Protein AF-A0A0D3RUH0-F1 (afdb_monomer)

Structure (mmCIF, N/CA/C/O backbone):
data_AF-A0A0D3RUH0-F1
#
_entry.id   AF-A0A0D3RUH0-F1
#
loop_
_atom_site.group_PDB
_atom_site.id
_atom_site.type_symbol
_atom_site.label_atom_id
_atom_site.label_alt_id
_atom_site.label_comp_id
_atom_site.label_asym_id
_atom_site.label_entity_id
_atom_site.label_seq_id
_atom_site.pdbx_PDB_ins_code
_atom_site.Cartn_x
_atom_site.Cartn_y
_atom_site.Cartn_z
_atom_site.occupancy
_atom_site.B_iso_or_equiv
_atom_site.auth_seq_id
_atom_site.auth_comp_id
_atom_site.auth_asym_id
_atom_site.auth_atom_id
_atom_site.pdbx_PDB_model_num
ATOM 1 N N . MET A 1 1 ? 36.761 -3.314 -12.504 1.00 72.38 1 MET A N 1
ATOM 2 C CA . MET A 1 1 ? 35.647 -3.715 -11.606 1.00 72.38 1 MET A CA 1
ATOM 3 C C . MET A 1 1 ? 34.318 -3.281 -12.228 1.00 72.38 1 MET A C 1
ATOM 5 O O . MET A 1 1 ? 34.196 -2.121 -12.604 1.00 72.38 1 MET A O 1
ATOM 9 N N . LYS A 1 2 ? 33.336 -4.176 -12.410 1.00 84.44 2 LYS A N 1
ATOM 10 C CA . LYS A 1 2 ? 32.062 -3.819 -13.067 1.00 84.44 2 LYS A CA 1
ATOM 11 C C . LYS A 1 2 ? 31.205 -2.973 -12.122 1.00 84.44 2 LYS A C 1
ATOM 13 O O . LYS A 1 2 ? 30.765 -3.457 -11.082 1.00 84.44 2 LYS A O 1
ATOM 18 N N . ILE A 1 3 ? 30.970 -1.711 -12.478 1.00 90.62 3 ILE A N 1
ATOM 19 C CA . ILE A 1 3 ? 30.244 -0.774 -11.615 1.00 90.62 3 ILE A CA 1
ATOM 20 C C . ILE A 1 3 ? 28.758 -1.181 -11.539 1.00 90.62 3 ILE A C 1
ATOM 22 O O . ILE A 1 3 ? 28.110 -1.345 -12.578 1.00 90.62 3 ILE A O 1
ATOM 26 N N . PRO A 1 4 ? 28.160 -1.299 -10.336 1.00 91.44 4 PRO A N 1
ATOM 27 C CA . PRO A 1 4 ? 26.733 -1.567 -10.198 1.00 91.44 4 PRO A CA 1
ATOM 28 C C . PRO A 1 4 ? 25.869 -0.482 -10.857 1.00 91.44 4 PRO A C 1
ATOM 30 O O . PRO A 1 4 ? 26.222 0.702 -10.870 1.00 91.44 4 PRO A O 1
ATOM 33 N N . LYS A 1 5 ? 24.682 -0.865 -11.347 1.00 93.19 5 LYS A N 1
ATOM 34 C CA . LYS A 1 5 ? 23.697 0.058 -11.946 1.00 93.19 5 LYS A CA 1
ATOM 35 C C . LYS A 1 5 ? 23.361 1.224 -10.996 1.00 93.19 5 LYS A C 1
ATOM 37 O O . LYS A 1 5 ? 23.222 1.014 -9.789 1.00 93.19 5 LYS A O 1
ATOM 42 N N . LYS A 1 6 ? 23.104 2.427 -11.537 1.00 94.38 6 LYS A N 1
ATOM 43 C CA . LYS A 1 6 ? 22.831 3.679 -10.782 1.00 94.38 6 LYS A CA 1
ATOM 44 C C . LYS A 1 6 ? 21.869 3.495 -9.597 1.00 94.38 6 LYS A C 1
ATOM 46 O O . LYS A 1 6 ? 22.194 3.866 -8.476 1.00 94.38 6 LYS A O 1
ATOM 51 N N . ARG A 1 7 ? 20.706 2.862 -9.811 1.00 94.25 7 ARG A N 1
ATOM 52 C CA . ARG A 1 7 ? 19.695 2.652 -8.749 1.00 94.25 7 ARG A CA 1
ATOM 53 C C . ARG A 1 7 ? 20.136 1.700 -7.631 1.00 94.25 7 ARG A C 1
ATOM 55 O O . ARG A 1 7 ? 19.610 1.807 -6.526 1.00 94.25 7 ARG A O 1
ATOM 62 N N . ARG A 1 8 ? 21.065 0.773 -7.904 1.00 94.31 8 ARG A N 1
ATOM 63 C CA . ARG A 1 8 ? 21.641 -0.105 -6.872 1.00 94.31 8 ARG A CA 1
ATOM 64 C C . ARG A 1 8 ? 22.616 0.682 -6.006 1.00 94.31 8 ARG A C 1
ATOM 66 O O . ARG A 1 8 ? 22.526 0.579 -4.793 1.00 94.31 8 ARG A O 1
ATOM 73 N N . ARG A 1 9 ? 23.456 1.524 -6.623 1.00 94.56 9 ARG A N 1
ATOM 74 C CA . ARG A 1 9 ? 24.362 2.436 -5.901 1.00 94.56 9 ARG A CA 1
ATOM 75 C C . ARG A 1 9 ? 23.602 3.412 -4.998 1.00 94.56 9 ARG A C 1
ATOM 77 O O . ARG A 1 9 ? 24.030 3.671 -3.890 1.00 94.56 9 ARG A O 1
ATOM 84 N N . GLN A 1 10 ? 22.436 3.887 -5.442 1.00 95.25 10 GLN A N 1
ATOM 85 C CA . GLN A 1 10 ? 21.550 4.749 -4.645 1.00 95.25 10 GLN A CA 1
ATOM 86 C C . GLN A 1 10 ? 20.707 4.002 -3.593 1.00 95.25 10 GLN A C 1
ATOM 88 O O . GLN A 1 10 ? 19.858 4.627 -2.965 1.00 95.25 10 GLN A O 1
ATOM 93 N N . GLY A 1 11 ? 20.834 2.675 -3.457 1.00 93.00 11 GLY A N 1
ATOM 94 C CA . GLY A 1 11 ? 20.039 1.908 -2.492 1.00 93.00 11 GLY A CA 1
ATOM 95 C C . GLY A 1 11 ? 18.527 1.966 -2.744 1.00 93.00 11 GLY A C 1
ATOM 96 O O . GLY A 1 11 ? 17.749 2.000 -1.800 1.00 93.00 11 GLY A O 1
ATOM 97 N N . LYS A 1 12 ? 18.087 2.013 -4.011 1.00 92.62 12 LYS A N 1
ATOM 98 C CA . LYS A 1 12 ? 16.657 2.127 -4.380 1.00 92.62 12 LYS A CA 1
ATOM 99 C C . LYS A 1 12 ? 16.060 0.854 -4.962 1.00 92.62 12 LYS A C 1
ATOM 101 O O . LYS A 1 12 ? 14.841 0.742 -5.096 1.00 92.62 12 LYS A O 1
ATOM 106 N N . THR A 1 13 ? 16.885 -0.068 -5.451 1.00 93.06 13 THR A N 1
ATOM 107 C CA . THR A 1 13 ? 16.392 -1.244 -6.178 1.00 93.06 13 THR A CA 1
ATOM 108 C C . THR A 1 13 ? 17.275 -2.453 -5.949 1.00 93.06 13 THR A C 1
ATOM 110 O O . THR A 1 13 ? 18.492 -2.400 -6.139 1.00 93.06 13 THR A O 1
ATOM 113 N N . ASP A 1 14 ? 16.626 -3.558 -5.601 1.00 94.25 14 ASP A N 1
ATOM 114 C CA . ASP A 1 14 ? 17.190 -4.886 -5.745 1.00 94.25 14 ASP A CA 1
ATOM 115 C C . ASP A 1 14 ? 16.854 -5.426 -7.138 1.00 94.25 14 ASP A C 1
ATOM 117 O O . ASP A 1 14 ? 15.692 -5.678 -7.460 1.00 94.25 14 ASP A O 1
ATOM 121 N N . TYR A 1 15 ? 17.869 -5.547 -7.995 1.00 92.69 15 TYR A N 1
ATOM 122 C CA . TYR A 1 15 ? 17.668 -6.014 -9.366 1.00 92.69 15 TYR A CA 1
ATOM 123 C C . TYR A 1 15 ? 17.392 -7.517 -9.444 1.00 92.69 15 TYR A C 1
ATOM 125 O O . TYR A 1 15 ? 16.724 -7.930 -10.388 1.00 92.69 15 TYR A O 1
ATOM 133 N N . LYS A 1 16 ? 17.853 -8.319 -8.473 1.00 92.75 16 LYS A N 1
ATOM 134 C CA . LYS A 1 16 ? 17.591 -9.763 -8.441 1.00 92.75 16 LYS A CA 1
ATOM 135 C C . LYS A 1 16 ? 16.116 -9.999 -8.133 1.00 92.75 16 LYS A C 1
ATOM 137 O O . LYS A 1 16 ? 15.432 -10.649 -8.919 1.00 92.75 16 LYS A O 1
ATOM 142 N N . ALA A 1 17 ? 15.610 -9.381 -7.064 1.00 92.50 17 ALA A N 1
ATOM 143 C CA . ALA A 1 17 ? 14.195 -9.472 -6.701 1.00 92.50 17 ALA A CA 1
ATOM 144 C C . ALA A 1 17 ? 13.290 -8.897 -7.800 1.00 92.50 17 ALA A C 1
ATOM 146 O O . ALA A 1 17 ? 12.316 -9.530 -8.202 1.00 92.50 17 ALA A O 1
ATOM 147 N N . ARG A 1 18 ? 13.648 -7.729 -8.353 1.00 92.50 18 ARG A N 1
ATOM 148 C CA . ARG A 1 18 ? 12.888 -7.112 -9.447 1.00 92.50 18 ARG A CA 1
ATOM 149 C C . ARG A 1 18 ? 12.818 -8.009 -10.682 1.00 92.50 18 ARG A C 1
ATOM 151 O O . ARG A 1 18 ? 11.748 -8.121 -11.267 1.00 92.50 18 ARG A O 1
ATOM 158 N N . MET A 1 19 ? 13.925 -8.636 -11.081 1.00 91.94 19 MET A N 1
ATOM 159 C CA . MET A 1 19 ? 13.930 -9.534 -12.238 1.00 91.94 19 MET A CA 1
ATOM 160 C C . MET A 1 19 ? 12.996 -10.728 -12.015 1.00 91.94 19 MET A C 1
ATOM 162 O O . MET A 1 19 ? 12.215 -11.052 -12.902 1.00 91.94 19 MET A O 1
ATOM 166 N N . SER A 1 20 ? 13.008 -11.329 -10.821 1.00 92.75 20 SER A N 1
ATOM 167 C CA . SER A 1 20 ? 12.090 -12.423 -10.479 1.00 92.75 20 SER A CA 1
ATOM 168 C C . SER A 1 20 ? 10.618 -12.012 -10.558 1.00 92.75 20 SER A C 1
ATOM 170 O O . SER A 1 20 ? 9.804 -12.789 -11.042 1.00 92.75 20 SER A O 1
ATOM 172 N N . LEU A 1 21 ? 10.278 -10.789 -10.138 1.00 91.62 21 LEU A N 1
ATOM 173 C CA . LEU A 1 21 ? 8.911 -10.267 -10.241 1.00 91.62 21 LEU A CA 1
ATOM 174 C C . LEU A 1 21 ? 8.486 -10.033 -11.700 1.00 91.62 21 LEU A C 1
ATOM 176 O O . LEU A 1 21 ? 7.350 -10.324 -12.060 1.00 91.62 21 LEU A O 1
ATOM 180 N N . LEU A 1 22 ? 9.393 -9.527 -12.542 1.00 90.94 22 LEU A N 1
ATOM 181 C CA . LEU A 1 22 ? 9.109 -9.228 -13.951 1.00 90.94 22 LEU A CA 1
ATOM 182 C C . LEU A 1 22 ? 8.927 -10.482 -14.812 1.00 90.94 22 LEU A C 1
ATOM 184 O O . LEU A 1 22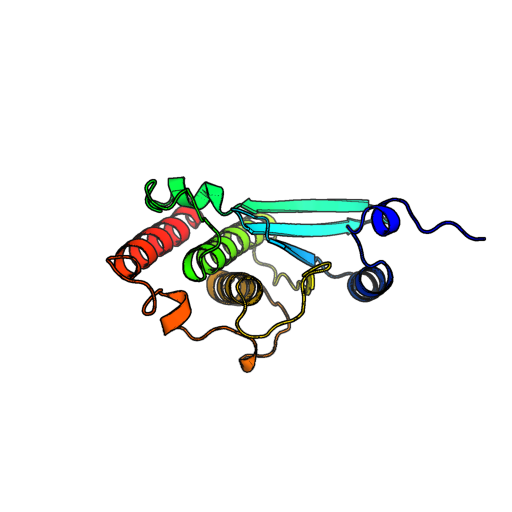 ? 8.153 -10.443 -15.763 1.00 90.94 22 LEU A O 1
ATOM 188 N N . LYS A 1 23 ? 9.583 -11.598 -14.464 1.00 89.88 23 LYS A N 1
ATOM 189 C CA . LYS A 1 23 ? 9.443 -12.879 -15.182 1.00 89.88 23 LYS A CA 1
ATOM 190 C C . LYS A 1 23 ? 7.995 -13.360 -15.286 1.00 89.88 23 LYS A C 1
ATOM 192 O O . LYS A 1 23 ? 7.661 -14.048 -16.238 1.00 89.88 23 LYS A O 1
ATOM 197 N N . GLY A 1 24 ? 7.144 -13.003 -14.324 1.00 85.00 24 GLY A N 1
ATOM 198 C CA . GLY A 1 24 ? 5.740 -13.402 -14.330 1.00 85.00 24 GLY A CA 1
ATOM 199 C C . GLY A 1 24 ? 4.856 -12.629 -15.310 1.00 85.00 24 GLY A C 1
ATOM 200 O O . GLY A 1 24 ? 3.675 -12.946 -15.368 1.00 85.00 24 GLY A O 1
ATOM 201 N N . ALA A 1 25 ? 5.373 -11.596 -15.995 1.00 88.75 25 ALA A N 1
ATOM 202 C CA . ALA A 1 25 ? 4.626 -10.690 -16.885 1.00 88.75 25 ALA A CA 1
ATOM 203 C C . ALA A 1 25 ? 3.344 -10.081 -16.269 1.00 88.75 25 ALA A C 1
ATOM 205 O O . ALA A 1 25 ? 2.495 -9.532 -16.966 1.00 88.75 25 ALA A O 1
ATOM 206 N N . LYS A 1 26 ? 3.209 -10.156 -14.940 1.00 90.81 26 LYS A N 1
ATOM 207 C CA . LYS A 1 26 ? 2.062 -9.656 -14.190 1.00 90.81 26 LYS A CA 1
ATOM 208 C C . LYS A 1 26 ? 2.308 -8.215 -13.748 1.00 90.81 26 LYS A C 1
ATOM 210 O O . LYS A 1 26 ? 3.437 -7.867 -13.380 1.00 90.81 26 LYS A O 1
ATOM 215 N N . PRO A 1 27 ? 1.258 -7.385 -13.709 1.00 93.75 27 PRO A N 1
ATOM 216 C CA . PRO A 1 27 ? 1.303 -6.090 -13.051 1.00 93.75 27 PRO A CA 1
ATOM 217 C C . PRO A 1 27 ? 1.788 -6.199 -11.600 1.00 93.75 27 PRO A C 1
ATOM 219 O O . PRO A 1 27 ? 1.561 -7.196 -10.906 1.00 93.75 27 PRO A O 1
ATOM 222 N N . ARG A 1 28 ? 2.463 -5.157 -11.121 1.00 94.88 28 ARG A N 1
ATOM 223 C CA . ARG A 1 28 ? 3.029 -5.105 -9.770 1.00 94.88 28 ARG A CA 1
ATOM 224 C C . ARG A 1 28 ? 2.346 -4.027 -8.956 1.00 94.88 28 ARG A C 1
ATOM 226 O O . ARG A 1 28 ? 2.158 -2.913 -9.435 1.00 94.88 28 ARG A O 1
ATOM 233 N N . ILE A 1 29 ? 2.043 -4.337 -7.702 1.00 96.25 29 ILE A N 1
ATOM 234 C CA . ILE A 1 29 ? 1.620 -3.342 -6.723 1.00 96.25 29 ILE A CA 1
ATOM 235 C C . ILE A 1 29 ? 2.842 -2.947 -5.908 1.00 96.25 29 ILE A C 1
ATOM 237 O O . ILE A 1 29 ? 3.285 -3.664 -5.009 1.00 96.25 29 ILE A O 1
ATOM 241 N N . VAL A 1 30 ? 3.410 -1.801 -6.254 1.00 96.88 30 VAL A N 1
ATOM 242 C CA . VAL A 1 30 ? 4.601 -1.242 -5.629 1.00 96.88 30 VAL A CA 1
ATOM 243 C C . VAL A 1 30 ? 4.183 -0.484 -4.376 1.00 96.88 30 VAL A C 1
ATOM 245 O O . VAL A 1 30 ? 3.616 0.603 -4.456 1.00 96.88 30 VAL A O 1
ATOM 248 N N . VAL A 1 31 ? 4.491 -1.044 -3.207 1.00 97.19 31 VAL A N 1
ATOM 249 C CA . VAL A 1 31 ? 4.223 -0.402 -1.914 1.00 97.19 31 VAL A CA 1
ATOM 250 C C . VAL A 1 31 ? 5.524 0.147 -1.347 1.00 97.19 31 VAL A C 1
ATOM 252 O O . VAL A 1 31 ? 6.519 -0.573 -1.209 1.00 97.19 31 VAL A O 1
ATOM 255 N N . ARG A 1 32 ? 5.551 1.440 -1.017 1.00 95.38 32 ARG A N 1
ATOM 256 C CA . ARG A 1 32 ? 6.717 2.108 -0.428 1.00 95.38 32 ARG A CA 1
ATOM 257 C C . ARG A 1 32 ? 6.301 2.890 0.809 1.00 95.38 32 ARG A C 1
ATOM 259 O O . ARG A 1 32 ? 5.355 3.667 0.798 1.00 95.38 32 ARG A O 1
ATOM 266 N N . LYS A 1 33 ? 7.042 2.681 1.895 1.00 93.75 33 LYS A N 1
ATOM 267 C CA . LYS A 1 33 ? 6.876 3.409 3.153 1.00 93.75 33 LYS A CA 1
ATOM 268 C C . LYS A 1 33 ? 7.941 4.493 3.239 1.00 93.75 33 LYS A C 1
ATOM 270 O O . LYS A 1 33 ? 9.124 4.193 3.092 1.00 93.75 33 LYS A O 1
ATOM 275 N N . THR A 1 34 ? 7.530 5.718 3.529 1.00 91.25 34 THR A N 1
ATOM 276 C CA . THR A 1 34 ? 8.430 6.827 3.854 1.00 91.25 34 THR A CA 1
ATOM 277 C C . THR A 1 34 ? 8.410 7.101 5.360 1.00 91.25 34 THR A C 1
ATOM 279 O O . THR A 1 34 ? 7.756 6.397 6.138 1.00 91.25 34 THR A O 1
ATOM 282 N N . GLY A 1 35 ? 9.143 8.125 5.803 1.00 89.25 35 GLY A N 1
ATOM 283 C CA . GLY A 1 35 ? 9.130 8.551 7.202 1.00 89.25 35 GLY A CA 1
ATOM 284 C C . GLY A 1 35 ? 7.731 8.918 7.708 1.00 89.25 35 GLY A C 1
ATOM 285 O O . GLY A 1 35 ? 7.430 8.650 8.868 1.00 89.25 35 GLY A O 1
ATOM 286 N N . ARG A 1 36 ? 6.853 9.440 6.844 1.00 91.12 36 ARG A N 1
ATOM 287 C CA . ARG A 1 36 ? 5.539 9.986 7.231 1.00 91.12 36 ARG A CA 1
ATOM 288 C C . ARG A 1 36 ? 4.351 9.335 6.528 1.00 91.12 36 ARG A C 1
ATOM 290 O O . ARG A 1 36 ? 3.275 9.260 7.112 1.00 91.12 36 ARG A O 1
ATOM 297 N N . TYR A 1 37 ? 4.555 8.841 5.310 1.00 94.19 37 TYR A N 1
ATOM 298 C CA . TYR A 1 37 ? 3.487 8.393 4.422 1.00 94.19 37 TYR A CA 1
ATOM 299 C C . TYR A 1 37 ? 3.715 6.961 3.936 1.00 94.19 37 TYR A C 1
ATOM 301 O O . TYR A 1 37 ? 4.809 6.397 4.049 1.00 94.19 37 TYR A O 1
ATOM 309 N N . VAL A 1 38 ? 2.673 6.388 3.347 1.00 95.69 38 VAL A N 1
ATOM 310 C CA . VAL A 1 38 ? 2.758 5.187 2.519 1.00 95.69 38 VAL A CA 1
ATOM 311 C C . VAL A 1 38 ? 2.255 5.541 1.124 1.00 95.69 38 VAL A C 1
ATOM 313 O O . VAL A 1 38 ? 1.299 6.304 0.980 1.00 95.69 38 VAL A O 1
ATOM 316 N N . SER A 1 39 ? 2.914 5.012 0.101 1.00 96.31 39 SER A N 1
ATOM 317 C CA . SER A 1 39 ? 2.440 5.065 -1.276 1.00 96.31 39 SER A CA 1
ATOM 318 C C . SER A 1 39 ? 2.239 3.652 -1.804 1.00 96.31 39 SER A C 1
ATOM 320 O O . SER A 1 39 ? 3.051 2.758 -1.545 1.00 96.31 39 SER A O 1
ATOM 322 N N . ALA A 1 40 ? 1.154 3.465 -2.543 1.00 97.56 40 ALA A N 1
ATOM 323 C CA . ALA A 1 40 ? 0.857 2.259 -3.294 1.00 97.56 40 ALA A CA 1
ATOM 324 C C . ALA A 1 40 ? 0.663 2.646 -4.761 1.00 97.56 40 ALA A C 1
ATOM 326 O O . ALA A 1 40 ? -0.035 3.610 -5.067 1.00 97.56 40 ALA A O 1
ATOM 327 N N . GLN A 1 41 ? 1.317 1.932 -5.667 1.00 96.94 41 GLN A N 1
ATOM 328 C CA . GLN A 1 41 ? 1.237 2.189 -7.101 1.00 96.94 41 GLN A CA 1
ATOM 329 C C . GLN A 1 41 ? 0.978 0.882 -7.827 1.00 96.94 41 GLN A C 1
ATOM 331 O O . GLN A 1 41 ? 1.658 -0.109 -7.573 1.00 96.94 41 GLN A O 1
ATOM 336 N N . TYR A 1 42 ? 0.011 0.886 -8.733 1.00 96.06 42 TYR A N 1
ATOM 337 C CA . TYR A 1 42 ? -0.216 -0.209 -9.659 1.00 96.06 42 TYR A CA 1
ATOM 338 C C . TYR A 1 42 ? 0.587 0.061 -10.928 1.00 96.06 42 TYR A C 1
ATOM 340 O O . TYR A 1 42 ? 0.388 1.071 -11.605 1.00 96.06 42 TYR A O 1
ATOM 348 N N . THR A 1 43 ? 1.562 -0.798 -11.205 1.00 95.38 43 THR A N 1
ATOM 349 C CA . THR A 1 43 ? 2.575 -0.578 -12.237 1.00 95.38 43 THR A CA 1
ATOM 350 C C . THR A 1 43 ? 2.595 -1.734 -13.221 1.00 95.38 43 THR A C 1
ATOM 352 O O . THR A 1 43 ? 2.780 -2.891 -12.833 1.00 95.38 43 THR A O 1
ATOM 355 N N . LYS A 1 44 ? 2.471 -1.409 -14.506 1.00 93.88 44 LYS A N 1
ATOM 356 C CA . LYS A 1 44 ? 2.696 -2.334 -15.618 1.00 93.88 44 LYS A CA 1
ATOM 357 C C . LYS A 1 44 ? 4.091 -2.092 -16.186 1.00 93.88 44 LYS A C 1
ATOM 359 O O . LYS A 1 44 ? 4.608 -0.978 -16.123 1.00 93.88 44 LYS A O 1
ATOM 364 N N . SER A 1 45 ? 4.716 -3.137 -16.708 1.00 91.94 45 SER A N 1
ATOM 365 C CA . SER A 1 45 ? 6.034 -3.037 -17.334 1.00 91.94 45 SER A CA 1
ATOM 366 C C . SER A 1 45 ? 5.927 -3.446 -18.794 1.00 91.94 45 SER A C 1
ATOM 368 O O . SER A 1 45 ? 5.421 -4.527 -19.076 1.00 91.94 45 SER A O 1
ATOM 370 N N . ASN A 1 46 ? 6.411 -2.602 -19.700 1.00 89.44 46 ASN A N 1
ATOM 371 C CA . ASN A 1 46 ? 6.489 -2.890 -21.130 1.00 89.44 46 ASN A CA 1
ATOM 372 C C . ASN A 1 46 ? 7.888 -2.514 -21.638 1.00 89.44 46 ASN A C 1
ATOM 374 O O . ASN A 1 46 ? 8.380 -1.438 -21.309 1.00 89.44 46 ASN A O 1
ATOM 378 N N . ASN A 1 47 ? 8.552 -3.405 -22.380 1.00 85.12 47 ASN A N 1
ATOM 379 C CA . ASN A 1 47 ? 9.881 -3.179 -22.973 1.00 85.12 47 ASN A CA 1
ATOM 380 C C . ASN A 1 47 ? 10.903 -2.520 -22.019 1.00 85.12 47 ASN A C 1
ATOM 382 O O . ASN A 1 47 ? 11.556 -1.533 -22.345 1.00 85.12 47 ASN A O 1
ATOM 386 N N . ALA A 1 48 ? 11.022 -3.068 -20.804 1.00 77.88 48 ALA A N 1
ATOM 387 C CA . ALA A 1 48 ? 11.891 -2.584 -19.720 1.00 77.88 48 ALA A CA 1
ATOM 388 C C . ALA A 1 48 ? 11.557 -1.192 -19.133 1.00 77.88 48 ALA A C 1
ATOM 390 O O . ALA A 1 48 ? 12.272 -0.731 -18.235 1.00 77.88 48 ALA A O 1
ATOM 391 N N . GLN A 1 49 ? 10.460 -0.566 -19.555 1.00 88.50 49 GLN A N 1
ATOM 392 C CA . GLN A 1 49 ? 9.908 0.654 -18.969 1.00 88.50 49 GLN A CA 1
ATOM 393 C C . GLN A 1 49 ? 8.738 0.322 -18.037 1.00 88.50 49 GLN A C 1
ATOM 395 O O . GLN A 1 49 ? 7.983 -0.620 -18.270 1.00 88.50 49 GLN A O 1
ATOM 400 N N . ASP A 1 50 ? 8.611 1.086 -16.953 1.00 92.56 50 ASP A N 1
ATOM 401 C CA . ASP A 1 50 ? 7.530 0.945 -15.978 1.00 92.56 50 ASP A CA 1
ATOM 402 C C . ASP A 1 50 ? 6.543 2.098 -16.139 1.00 92.56 50 ASP A C 1
ATOM 404 O O . ASP A 1 50 ? 6.946 3.259 -16.104 1.00 92.56 50 ASP A O 1
ATOM 408 N N . TYR A 1 51 ? 5.258 1.770 -16.220 1.00 94.25 51 TYR A N 1
ATOM 409 C CA . TYR A 1 51 ? 4.160 2.724 -16.325 1.00 94.25 51 TYR A CA 1
ATOM 410 C C . TYR A 1 51 ? 3.246 2.564 -15.117 1.00 94.25 51 TYR A C 1
ATOM 412 O O . TYR A 1 51 ? 2.802 1.457 -14.798 1.00 94.25 51 TYR A O 1
ATOM 420 N N . VAL A 1 52 ? 2.980 3.668 -14.423 1.00 95.69 52 VAL A N 1
ATOM 421 C CA . VAL A 1 52 ? 2.030 3.694 -13.309 1.00 95.69 52 VAL A CA 1
ATOM 422 C C . VAL A 1 52 ? 0.641 3.917 -13.888 1.00 95.69 52 VAL A C 1
ATOM 424 O O . VAL A 1 52 ? 0.382 4.966 -14.461 1.00 95.69 52 VAL A O 1
ATOM 427 N N . VAL A 1 53 ? -0.235 2.928 -13.733 1.00 94.12 53 VAL A N 1
ATOM 428 C CA . VAL A 1 53 ? -1.633 3.009 -14.180 1.00 94.12 53 VAL A CA 1
ATOM 429 C C . VAL A 1 53 ? -2.444 3.827 -13.179 1.00 94.12 53 VAL A C 1
ATOM 431 O O . VAL A 1 53 ? -3.163 4.745 -13.546 1.00 94.12 53 VAL A O 1
ATOM 434 N N . CYS A 1 54 ? -2.285 3.530 -11.889 1.00 94.69 54 CYS A N 1
ATOM 435 C CA . CYS A 1 54 ? -2.896 4.305 -10.819 1.00 94.69 54 CYS A CA 1
ATOM 436 C C . CYS A 1 54 ? -2.021 4.302 -9.564 1.00 94.69 54 CYS A C 1
ATOM 438 O O . CYS A 1 54 ? -1.226 3.387 -9.324 1.00 94.69 54 CYS A O 1
ATOM 440 N N . SER A 1 55 ? -2.179 5.330 -8.741 1.00 96.06 55 SER A N 1
ATOM 441 C CA . SER A 1 55 ? -1.474 5.497 -7.472 1.00 96.06 55 SER A CA 1
ATOM 442 C C . SER A 1 55 ? -2.458 5.812 -6.353 1.00 96.06 55 SER A C 1
ATOM 444 O O . SER A 1 55 ? -3.588 6.217 -6.607 1.00 96.06 55 SER A O 1
ATOM 446 N N . ALA A 1 56 ? -2.040 5.587 -5.113 1.00 96.25 56 ALA A N 1
ATOM 447 C CA . ALA A 1 56 ? -2.709 6.061 -3.913 1.00 96.25 56 ALA A CA 1
ATOM 448 C C . ALA A 1 56 ? -1.656 6.444 -2.877 1.00 96.25 56 ALA A C 1
ATOM 450 O O . ALA A 1 56 ? -0.691 5.706 -2.628 1.00 96.25 56 ALA A O 1
ATOM 451 N N . HIS A 1 57 ? -1.853 7.599 -2.262 1.00 95.75 57 HIS A N 1
ATOM 452 C CA . HIS A 1 57 ? -1.006 8.129 -1.211 1.00 95.75 57 HIS A CA 1
ATOM 453 C C . HIS A 1 57 ? -1.800 8.255 0.080 1.00 95.75 57 HIS A C 1
ATOM 455 O O . HIS A 1 57 ? -2.923 8.746 0.090 1.00 95.75 57 HIS A O 1
ATOM 461 N N . SER A 1 58 ? -1.187 7.904 1.210 1.00 95.00 58 SER A N 1
ATOM 462 C CA . SER A 1 58 ? -1.867 8.024 2.504 1.00 95.00 58 SER A CA 1
ATOM 463 C C . SER A 1 58 ? -2.198 9.466 2.910 1.00 95.00 58 SER A C 1
ATOM 465 O O . SER A 1 58 ? -2.992 9.666 3.821 1.00 95.00 58 SER A O 1
ATOM 467 N N . LYS A 1 59 ? -1.626 10.472 2.229 1.00 93.25 59 LYS A N 1
ATOM 468 C CA . LYS A 1 59 ? -2.002 11.888 2.374 1.00 93.25 59 LYS A CA 1
ATOM 469 C C . LYS A 1 59 ? -3.452 12.150 1.959 1.00 93.25 59 LYS A C 1
ATOM 471 O O . LYS A 1 59 ? -4.0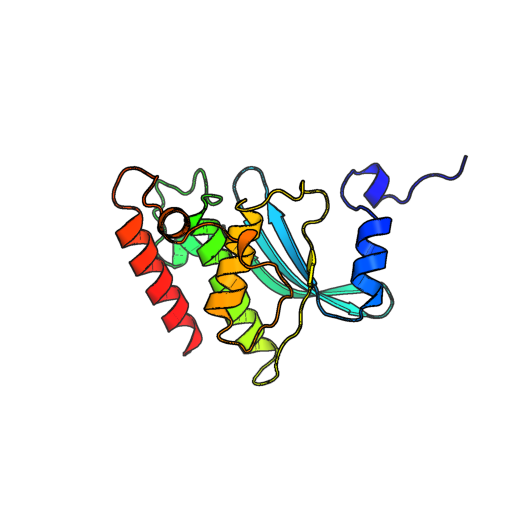97 12.989 2.567 1.00 93.25 59 LYS A O 1
ATOM 476 N N . GLU A 1 60 ? -3.954 11.405 0.983 1.00 92.88 60 GLU A N 1
ATOM 477 C CA . GLU A 1 60 ? -5.314 11.551 0.454 1.00 92.88 60 GLU A CA 1
ATOM 478 C C . GLU A 1 60 ? -6.373 11.127 1.476 1.00 92.88 60 GLU A C 1
ATOM 480 O O . GLU A 1 60 ? -7.524 11.520 1.376 1.00 92.88 60 GLU A O 1
ATOM 485 N N . LEU A 1 61 ? -5.997 10.364 2.510 1.00 92.19 61 LEU A N 1
ATOM 486 C CA . LEU A 1 61 ? -6.926 9.975 3.574 1.00 92.19 61 LEU A CA 1
ATOM 487 C C . LEU A 1 61 ? -7.496 11.177 4.337 1.00 92.19 61 LEU A C 1
ATOM 489 O O . LEU A 1 61 ? -8.571 11.054 4.917 1.00 92.19 61 LEU A O 1
ATOM 493 N N . LEU A 1 62 ? -6.803 12.321 4.330 1.00 92.12 62 LEU A N 1
ATOM 494 C CA . LEU A 1 62 ? -7.304 13.562 4.927 1.00 92.12 62 LEU A CA 1
ATOM 495 C C . LEU A 1 62 ? -8.626 13.991 4.272 1.00 92.12 62 LEU A C 1
ATOM 497 O O . LEU A 1 62 ? -9.567 14.351 4.975 1.00 92.12 62 LEU A O 1
ATOM 501 N N . ASP A 1 63 ? -8.744 13.816 2.954 1.00 91.19 63 ASP A N 1
ATOM 502 C CA . ASP A 1 63 ? -9.954 14.135 2.186 1.00 91.19 63 ASP A CA 1
ATOM 503 C C . ASP A 1 63 ? -11.116 13.186 2.543 1.00 91.19 63 ASP A C 1
ATOM 505 O O . ASP A 1 63 ? -12.290 13.544 2.474 1.00 91.19 63 ASP A O 1
ATOM 509 N N . TYR A 1 64 ? -10.790 11.978 3.013 1.00 90.19 64 TYR A N 1
ATOM 510 C CA . TYR A 1 64 ? -11.746 10.967 3.472 1.00 90.19 64 TYR A CA 1
ATOM 511 C C . TYR A 1 64 ? -12.059 11.065 4.974 1.00 90.19 64 TYR A C 1
ATOM 513 O O . TYR A 1 64 ? -12.659 10.156 5.543 1.00 90.19 64 TYR A O 1
ATOM 521 N N . GLY A 1 65 ? -11.712 12.173 5.635 1.00 87.38 65 GLY A N 1
ATOM 522 C CA . GLY A 1 65 ? -12.045 12.410 7.043 1.00 87.38 65 GLY A CA 1
ATOM 523 C C . GLY A 1 65 ? -11.047 11.823 8.037 1.00 87.38 65 GLY A C 1
ATOM 524 O O . GLY A 1 65 ? -11.380 11.659 9.211 1.00 87.38 65 GLY A O 1
ATOM 525 N N . TRP A 1 66 ? -9.824 11.511 7.600 1.00 89.75 66 TRP A N 1
ATOM 526 C CA . TRP A 1 66 ? -8.740 11.232 8.535 1.00 89.75 66 TRP A CA 1
ATOM 527 C C . TRP A 1 66 ? -8.359 12.518 9.289 1.00 89.75 66 TRP A C 1
ATOM 529 O O . TRP A 1 66 ? -8.178 13.555 8.652 1.00 89.75 66 TRP A O 1
ATOM 539 N N . PRO A 1 67 ? -8.217 12.488 10.626 1.00 85.94 67 PRO A N 1
ATOM 540 C CA . PRO A 1 67 ? -8.067 13.697 11.423 1.00 85.94 67 PRO A CA 1
ATOM 541 C C . PRO A 1 67 ? -6.756 14.420 11.109 1.00 85.94 67 PRO A C 1
ATOM 543 O O . PRO A 1 67 ? -5.674 13.820 11.106 1.00 85.94 67 PRO A O 1
ATOM 546 N N . GLU A 1 68 ? -6.851 15.737 10.937 1.00 84.62 68 GLU A N 1
ATOM 547 C CA . GLU A 1 68 ? -5.707 16.608 10.656 1.00 84.62 68 GLU A CA 1
ATOM 548 C C . GLU A 1 68 ? -4.679 16.591 11.802 1.00 84.62 68 GLU A C 1
ATOM 550 O O . GLU A 1 68 ? -3.470 16.637 11.567 1.00 84.62 68 GLU A O 1
ATOM 555 N N . SER A 1 69 ? -5.135 16.381 13.043 1.00 82.19 69 SER A N 1
ATOM 556 C CA . SER A 1 69 ? -4.267 16.185 14.214 1.00 82.19 69 SER A CA 1
ATOM 557 C C . SER A 1 69 ? -3.305 14.997 14.056 1.00 82.19 69 SER A C 1
ATOM 559 O O . SER A 1 69 ? -2.207 15.004 14.610 1.00 82.19 69 SER A O 1
ATOM 561 N N . MET A 1 70 ? -3.657 13.995 13.241 1.00 80.69 70 MET A N 1
ATOM 562 C CA . MET A 1 70 ? -2.819 12.825 12.956 1.00 80.69 70 MET A CA 1
ATOM 563 C C . MET A 1 70 ? -2.046 12.925 11.632 1.00 80.69 70 MET A C 1
ATOM 565 O O . MET A 1 70 ? -1.358 11.971 11.248 1.00 80.69 70 MET A O 1
ATOM 569 N N . LYS A 1 71 ? -2.051 14.086 10.959 1.00 78.25 71 LYS A N 1
ATOM 570 C CA . LYS A 1 71 ? -1.251 14.351 9.742 1.00 78.25 71 LYS A CA 1
ATOM 571 C C . LYS A 1 71 ? 0.247 14.119 9.955 1.00 78.25 71 LYS A C 1
ATOM 573 O O . LYS A 1 71 ? 0.998 13.865 9.010 1.00 78.25 71 LYS A O 1
ATOM 578 N N . GLY A 1 72 ? 0.717 14.208 11.201 1.00 71.69 72 GLY A N 1
ATOM 579 C CA . GLY A 1 72 ? 2.085 13.877 11.614 1.00 71.69 72 GLY A CA 1
ATOM 580 C C . GLY A 1 72 ? 2.531 12.459 11.242 1.00 71.69 72 GLY A C 1
ATOM 581 O O . GLY A 1 72 ? 3.708 12.253 10.954 1.00 71.69 72 GLY A O 1
ATOM 582 N N . SER A 1 73 ? 1.612 11.487 11.191 1.00 79.00 73 SER A N 1
ATOM 583 C CA . SER A 1 73 ? 1.944 10.074 10.973 1.00 79.00 73 SER A CA 1
ATOM 584 C C . SER A 1 73 ? 0.833 9.332 10.221 1.00 79.00 73 SER A C 1
ATOM 586 O O . SER A 1 73 ? 0.090 8.528 10.783 1.00 79.00 73 SER A O 1
ATOM 588 N N . LEU A 1 74 ? 0.771 9.523 8.901 1.00 90.25 74 LEU A N 1
ATOM 589 C CA . LEU A 1 74 ? -0.159 8.820 8.000 1.00 90.25 74 LEU A CA 1
ATOM 590 C C . LEU A 1 74 ? 0.402 7.463 7.542 1.00 90.25 74 LEU A C 1
ATOM 592 O O . LEU A 1 74 ? 0.316 7.075 6.377 1.00 90.25 74 LEU A O 1
ATOM 596 N N . LYS A 1 75 ? 1.033 6.746 8.473 1.00 90.56 75 LYS A N 1
ATOM 597 C CA . LYS A 1 75 ? 1.590 5.395 8.289 1.00 90.56 75 LYS A CA 1
ATOM 598 C C . LYS A 1 75 ? 1.155 4.448 9.412 1.00 90.56 75 LYS A C 1
ATOM 600 O O . LYS A 1 75 ? 1.844 3.468 9.711 1.00 90.56 75 LYS A O 1
ATOM 605 N N . SER A 1 76 ? 0.074 4.780 10.115 1.00 92.19 76 SER A N 1
ATOM 606 C CA . SER A 1 76 ? -0.545 3.872 11.078 1.00 92.19 76 SER A CA 1
ATOM 607 C C . SER A 1 76 ? -1.065 2.625 10.353 1.00 92.19 76 SER A C 1
ATOM 609 O O . SER A 1 76 ? -1.259 2.625 9.138 1.00 92.19 76 SER A O 1
ATOM 611 N N . LEU A 1 77 ? -1.252 1.533 11.091 1.00 93.12 77 LEU A N 1
ATOM 612 C CA . LEU A 1 77 ? -1.766 0.284 10.523 1.00 93.12 77 LEU A CA 1
ATOM 613 C C . LEU A 1 77 ? -3.150 0.469 9.855 1.00 93.12 77 LEU A C 1
ATOM 615 O O . LEU A 1 77 ? -3.292 0.024 8.714 1.00 93.12 77 LEU A O 1
ATOM 619 N N . PRO A 1 78 ? -4.103 1.201 10.474 1.00 94.38 78 PRO A N 1
ATOM 620 C CA . PRO A 1 78 ? -5.380 1.526 9.840 1.00 94.38 78 PRO A CA 1
ATOM 621 C C . PRO A 1 78 ? -5.225 2.393 8.581 1.00 94.38 78 PRO A C 1
ATOM 623 O O . PRO A 1 78 ? -5.801 2.076 7.545 1.00 94.38 78 PRO A O 1
ATOM 626 N N . ALA A 1 79 ? -4.382 3.434 8.616 1.00 94.06 79 ALA A N 1
ATOM 627 C CA . ALA A 1 79 ? -4.145 4.293 7.452 1.00 94.06 79 ALA A CA 1
ATOM 628 C C . ALA A 1 79 ? -3.533 3.515 6.275 1.00 94.06 79 ALA A C 1
ATOM 630 O O . ALA A 1 79 ? -3.911 3.708 5.120 1.00 94.06 79 ALA A O 1
ATOM 631 N N . CYS A 1 80 ? -2.607 2.593 6.547 1.00 95.94 80 CYS A N 1
ATOM 632 C CA . CYS A 1 80 ? -2.049 1.725 5.515 1.00 95.94 80 CYS A CA 1
ATOM 633 C C . CYS A 1 80 ? -3.123 0.826 4.887 1.00 95.94 80 CYS A C 1
ATOM 635 O O . CYS A 1 80 ? -3.157 0.703 3.666 1.00 95.94 80 CYS A O 1
ATOM 637 N N . TYR A 1 81 ? -4.020 0.256 5.694 1.00 96.38 81 TYR A N 1
ATOM 638 C CA . TYR A 1 81 ? -5.146 -0.526 5.184 1.00 96.38 81 TYR A CA 1
ATOM 639 C C . TYR A 1 81 ? -6.082 0.309 4.303 1.00 96.38 81 TYR A C 1
ATOM 641 O O . TYR A 1 81 ? -6.350 -0.084 3.170 1.00 96.38 81 TYR A O 1
ATOM 649 N N . LEU A 1 82 ? -6.502 1.492 4.762 1.00 95.25 82 LEU A N 1
ATOM 650 C CA . LEU A 1 82 ? -7.375 2.380 3.982 1.00 95.25 82 LEU A CA 1
ATOM 651 C C . LEU A 1 82 ? -6.714 2.817 2.666 1.00 95.25 82 LEU A C 1
ATOM 653 O O . LEU A 1 82 ? -7.366 2.863 1.630 1.00 95.25 82 LEU A O 1
ATOM 657 N N . THR A 1 83 ? -5.397 3.053 2.674 1.00 96.12 83 THR A N 1
ATOM 658 C CA . THR A 1 83 ? -4.635 3.341 1.444 1.00 96.12 83 THR A CA 1
ATOM 659 C C . THR A 1 83 ? -4.661 2.153 0.473 1.00 96.12 83 THR A C 1
ATOM 661 O O . THR A 1 83 ? -4.760 2.344 -0.737 1.00 96.12 83 THR A O 1
ATOM 664 N N . GLY A 1 84 ? -4.583 0.925 0.998 1.00 96.06 84 GLY A N 1
ATOM 665 C CA . GLY A 1 84 ? -4.730 -0.312 0.228 1.00 96.06 84 GLY A CA 1
ATOM 666 C C . GLY A 1 84 ? -6.115 -0.454 -0.405 1.00 96.06 84 GLY A C 1
ATOM 667 O O . GLY A 1 84 ? -6.241 -0.814 -1.573 1.00 96.06 84 GLY A O 1
ATOM 668 N N . MET A 1 85 ? -7.152 -0.097 0.345 1.00 95.00 85 MET A N 1
ATOM 669 C CA . MET A 1 85 ? -8.525 -0.101 -0.144 1.00 95.00 85 MET A CA 1
ATOM 670 C C . MET A 1 85 ? -8.741 0.943 -1.246 1.00 95.00 85 MET A C 1
ATOM 672 O O . MET A 1 85 ? -9.313 0.633 -2.290 1.00 95.00 85 MET A O 1
ATOM 676 N N . LEU A 1 86 ? -8.200 2.151 -1.064 1.00 95.00 86 LEU A N 1
ATOM 677 C CA . LEU A 1 86 ? -8.272 3.230 -2.048 1.00 95.00 86 LEU A CA 1
ATOM 678 C C . LEU A 1 86 ? -7.610 2.843 -3.380 1.00 95.00 86 LEU A C 1
ATOM 680 O O . LEU A 1 86 ? -8.199 3.042 -4.444 1.00 95.00 86 LEU A O 1
ATOM 684 N N . ILE A 1 87 ? -6.406 2.253 -3.343 1.00 95.12 87 ILE A N 1
ATOM 685 C CA . ILE A 1 87 ? -5.751 1.795 -4.577 1.00 95.12 87 ILE A CA 1
ATOM 686 C C . ILE A 1 87 ? -6.523 0.645 -5.227 1.00 95.12 87 ILE A C 1
ATOM 688 O O . ILE A 1 87 ? -6.629 0.628 -6.448 1.00 95.12 87 ILE A O 1
ATOM 692 N N . ALA A 1 88 ? -7.110 -0.276 -4.455 1.00 93.94 88 ALA A N 1
ATOM 693 C CA . ALA A 1 88 ? -7.917 -1.357 -5.019 1.00 93.94 88 ALA A CA 1
ATOM 694 C C . ALA A 1 88 ? -9.120 -0.829 -5.804 1.00 93.94 88 ALA A C 1
ATOM 696 O O . ALA A 1 88 ? -9.340 -1.246 -6.940 1.00 93.94 88 ALA A O 1
ATOM 697 N N . LYS A 1 89 ? -9.845 0.153 -5.260 1.00 91.19 89 LYS A N 1
ATOM 698 C CA . LYS A 1 89 ? -10.954 0.790 -5.983 1.00 91.19 89 LYS A CA 1
ATOM 699 C C . LYS A 1 89 ? -10.486 1.462 -7.275 1.00 91.19 89 LYS A C 1
ATOM 701 O O . LYS A 1 89 ? -11.118 1.298 -8.315 1.00 91.19 89 LYS A O 1
ATOM 706 N N . ARG A 1 90 ? -9.335 2.143 -7.249 1.00 92.25 90 ARG A N 1
ATOM 707 C CA . ARG A 1 90 ? -8.738 2.748 -8.454 1.00 92.25 90 ARG A CA 1
ATOM 708 C C . ARG A 1 90 ? -8.318 1.713 -9.491 1.00 92.25 90 ARG A C 1
ATOM 710 O O . ARG A 1 90 ? -8.527 1.949 -10.677 1.00 92.25 90 ARG A O 1
ATOM 717 N N . ILE A 1 91 ? -7.756 0.584 -9.065 1.00 92.38 91 ILE A N 1
ATOM 718 C CA . ILE A 1 91 ? -7.398 -0.517 -9.966 1.00 92.38 91 ILE A CA 1
ATOM 719 C C . ILE A 1 91 ? -8.661 -1.057 -10.638 1.00 92.38 91 ILE A C 1
ATOM 721 O O . ILE A 1 91 ? -8.675 -1.164 -11.856 1.00 92.38 91 ILE A O 1
ATOM 725 N N . ILE A 1 92 ? -9.734 -1.316 -9.882 1.00 90.62 92 ILE A N 1
ATOM 726 C CA . ILE A 1 92 ? -11.009 -1.793 -10.445 1.00 90.62 92 ILE A CA 1
ATOM 727 C C . ILE A 1 92 ? -11.577 -0.789 -11.456 1.00 90.62 92 ILE A C 1
ATOM 729 O O . ILE A 1 92 ? -12.002 -1.186 -12.536 1.00 90.62 92 ILE A O 1
ATOM 733 N N . LYS A 1 93 ? -11.549 0.513 -11.140 1.00 88.94 93 LYS A N 1
ATOM 734 C CA . LYS A 1 93 ? -12.036 1.561 -12.051 1.00 88.94 93 LYS A CA 1
ATOM 735 C C . LYS A 1 93 ? -11.240 1.616 -13.364 1.00 88.94 93 LYS A C 1
ATOM 737 O O . LYS A 1 93 ? -11.828 1.899 -14.399 1.00 88.94 93 LYS A O 1
ATOM 742 N N . ASN A 1 94 ? -9.934 1.330 -13.332 1.00 88.19 94 ASN A N 1
ATOM 743 C CA . ASN A 1 94 ? -9.066 1.370 -14.518 1.00 88.19 94 ASN A CA 1
ATOM 744 C C . ASN A 1 94 ? -9.033 0.053 -15.317 1.00 88.19 94 ASN A C 1
ATOM 746 O O . ASN A 1 94 ? -9.057 0.092 -16.541 1.00 88.19 94 ASN A O 1
ATOM 750 N N . GLU A 1 95 ? -8.956 -1.109 -14.659 1.00 84.19 95 GLU A N 1
ATOM 751 C CA . GLU A 1 95 ? -8.891 -2.426 -15.326 1.00 84.19 95 GLU A CA 1
ATOM 752 C C . GLU A 1 95 ? -10.281 -2.963 -15.722 1.00 84.19 95 GLU A C 1
ATOM 754 O O . GLU A 1 95 ? -10.388 -3.910 -16.504 1.00 84.19 95 GLU A O 1
ATOM 759 N N . GLY A 1 96 ? -11.356 -2.365 -15.202 1.00 74.06 96 GLY A N 1
ATOM 760 C CA . GLY A 1 96 ? -12.731 -2.742 -15.513 1.00 74.06 96 GLY A CA 1
ATOM 761 C C . GLY A 1 96 ? -13.184 -4.023 -14.804 1.00 74.06 96 GLY A C 1
ATOM 762 O O . GLY A 1 96 ? -12.854 -4.275 -13.646 1.00 74.06 96 GLY A O 1
ATOM 763 N N . LYS A 1 97 ? -14.010 -4.829 -15.485 1.00 63.00 97 LYS A N 1
ATOM 764 C CA . LYS A 1 97 ? -14.626 -6.049 -14.921 1.00 63.00 97 LYS A CA 1
ATOM 765 C C . LYS A 1 97 ? -13.701 -7.276 -14.915 1.00 63.00 97 LYS A C 1
ATOM 767 O O . LYS A 1 97 ? -14.108 -8.318 -14.414 1.00 63.00 97 LYS A O 1
ATOM 772 N N . ASN A 1 98 ? -12.492 -7.171 -15.461 1.00 69.88 98 ASN A N 1
ATOM 773 C CA . ASN A 1 98 ? -11.571 -8.300 -15.545 1.00 69.88 98 ASN A CA 1
ATOM 774 C C . ASN A 1 98 ? -10.850 -8.540 -14.215 1.00 69.88 98 ASN A C 1
ATOM 776 O O . ASN A 1 98 ? -10.517 -7.601 -13.493 1.00 69.88 98 ASN A O 1
ATOM 780 N N . ASN A 1 99 ? -10.556 -9.809 -13.924 1.00 79.31 99 ASN A N 1
ATOM 781 C CA . ASN A 1 99 ? -9.782 -10.187 -12.746 1.00 79.31 99 ASN A CA 1
ATOM 782 C C . ASN A 1 99 ? -8.327 -9.715 -12.901 1.00 79.31 99 ASN A C 1
ATOM 784 O O . ASN A 1 9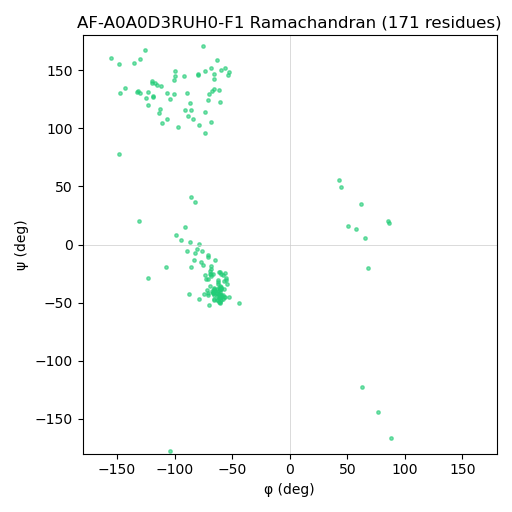9 ? -7.533 -10.298 -13.644 1.00 79.31 99 ASN A O 1
ATOM 788 N N . ALA A 1 100 ? -7.965 -8.656 -12.183 1.00 84.44 100 ALA A N 1
ATOM 789 C CA . ALA A 1 100 ? -6.625 -8.099 -12.157 1.00 84.44 100 ALA A CA 1
ATOM 790 C C . ALA A 1 100 ? -5.726 -8.947 -11.248 1.00 84.44 100 ALA A C 1
ATOM 792 O O . ALA A 1 100 ? -5.763 -8.849 -10.019 1.00 84.44 100 ALA A O 1
ATOM 793 N N . VAL A 1 101 ? -4.874 -9.778 -11.849 1.00 90.19 101 VAL A N 1
ATOM 794 C CA . VAL A 1 101 ? -3.854 -10.532 -11.109 1.00 90.19 101 VAL A CA 1
ATOM 795 C C . VAL A 1 101 ? -2.602 -9.674 -10.960 1.00 90.19 101 VAL A C 1
ATOM 797 O O . VAL A 1 101 ? -2.003 -9.269 -11.956 1.00 90.19 101 VAL A O 1
ATOM 800 N N . ALA A 1 102 ? -2.171 -9.420 -9.726 1.00 93.12 102 ALA A N 1
ATOM 801 C CA . ALA A 1 102 ? -1.015 -8.574 -9.451 1.00 93.12 102 ALA A CA 1
ATOM 802 C C . ALA A 1 102 ? -0.079 -9.182 -8.403 1.00 93.12 102 ALA A C 1
ATOM 804 O O . ALA A 1 102 ? -0.483 -9.991 -7.571 1.00 93.12 102 ALA A O 1
ATOM 805 N N . VAL A 1 103 ? 1.191 -8.780 -8.425 1.00 94.50 103 VAL A N 1
ATOM 806 C CA . VAL A 1 103 ? 2.195 -9.231 -7.448 1.00 94.50 103 VAL A CA 1
ATOM 807 C C . VAL A 1 103 ? 2.616 -8.073 -6.550 1.00 94.50 103 VAL A C 1
ATOM 809 O O . VAL A 1 103 ? 2.867 -6.966 -7.026 1.00 94.50 103 VAL A O 1
ATOM 812 N N . LEU A 1 104 ? 2.718 -8.319 -5.243 1.00 95.44 104 LEU A N 1
ATOM 813 C CA . LEU A 1 104 ? 3.195 -7.323 -4.286 1.00 95.44 104 LEU A CA 1
ATOM 814 C C . LEU A 1 104 ? 4.707 -7.085 -4.452 1.00 95.44 104 LEU A C 1
ATOM 816 O O . LEU A 1 104 ? 5.512 -8.005 -4.317 1.00 95.44 104 LEU A O 1
ATOM 820 N N . ASP A 1 105 ? 5.103 -5.833 -4.674 1.00 95.44 105 ASP A N 1
ATOM 821 C CA . ASP A 1 105 ? 6.499 -5.390 -4.719 1.00 95.44 105 ASP A CA 1
ATOM 822 C C . ASP A 1 105 ? 6.789 -4.498 -3.503 1.00 95.44 105 ASP A C 1
ATOM 824 O O . ASP A 1 105 ? 6.418 -3.322 -3.457 1.00 95.44 105 ASP A O 1
ATOM 828 N N . ILE A 1 106 ? 7.508 -5.048 -2.520 1.00 95.12 106 ILE A N 1
ATOM 829 C CA . ILE A 1 106 ? 7.917 -4.347 -1.287 1.00 95.12 106 ILE A CA 1
ATOM 830 C C . ILE A 1 106 ? 9.272 -3.629 -1.419 1.00 95.12 106 ILE A C 1
ATOM 832 O O . ILE A 1 106 ? 9.701 -2.900 -0.518 1.00 95.12 106 ILE A O 1
ATOM 836 N N . GLY A 1 107 ? 9.957 -3.810 -2.551 1.00 93.38 107 GLY A N 1
ATOM 837 C CA . GLY A 1 107 ? 11.266 -3.233 -2.821 1.00 93.38 107 GLY A CA 1
ATOM 838 C C . GLY A 1 107 ? 12.333 -3.735 -1.856 1.00 93.38 107 GLY A C 1
ATOM 839 O O . GLY A 1 107 ? 12.590 -4.927 -1.767 1.00 93.38 107 GLY A O 1
ATOM 840 N N . LEU A 1 108 ? 12.974 -2.798 -1.157 1.00 94.06 108 LEU A N 1
ATOM 841 C CA . LEU A 1 108 ? 14.041 -3.074 -0.188 1.00 94.06 108 LEU A CA 1
ATOM 842 C C . LEU A 1 108 ? 13.526 -3.187 1.253 1.00 94.06 108 LEU A C 1
ATOM 844 O O . LEU A 1 108 ? 14.320 -3.300 2.185 1.00 94.06 108 LEU A O 1
ATOM 848 N N . ALA A 1 109 ? 12.210 -3.108 1.462 1.00 93.38 109 ALA A N 1
ATOM 849 C CA . ALA A 1 109 ? 11.649 -3.299 2.788 1.00 93.38 109 ALA A CA 1
ATOM 850 C C . ALA A 1 109 ? 11.879 -4.740 3.262 1.00 93.38 109 ALA A C 1
ATOM 852 O O . ALA A 1 109 ? 11.762 -5.690 2.488 1.00 93.38 109 ALA A O 1
ATOM 853 N N . ARG A 1 110 ? 12.167 -4.906 4.557 1.00 93.25 110 ARG A N 1
ATOM 854 C CA . ARG A 1 110 ? 12.248 -6.231 5.176 1.00 93.25 110 ARG A CA 1
ATOM 855 C C . 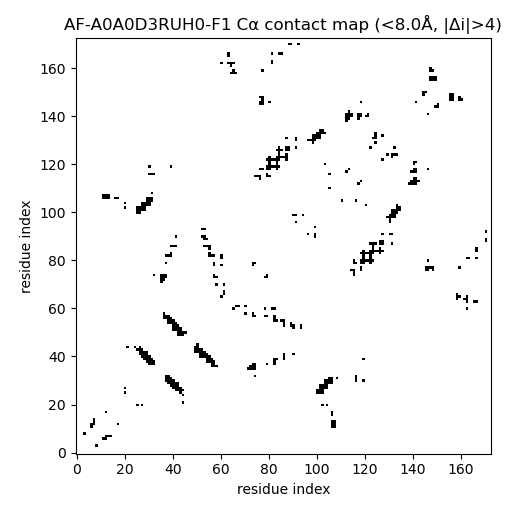ARG A 1 110 ? 10.890 -6.924 5.070 1.00 93.25 110 ARG A C 1
ATOM 857 O O . ARG A 1 110 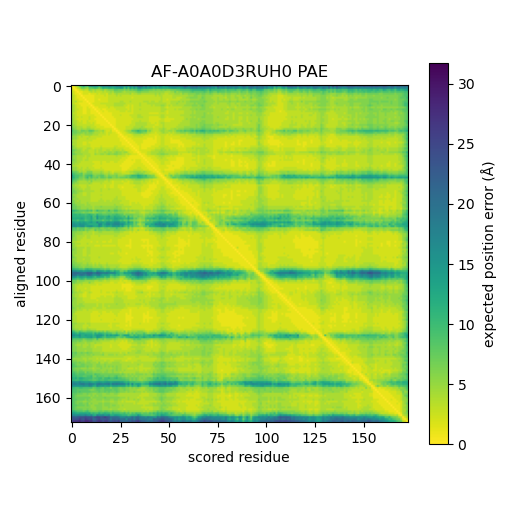? 9.860 -6.330 5.398 1.00 93.25 110 ARG A O 1
ATOM 864 N N . ASN A 1 111 ? 10.906 -8.183 4.644 1.00 93.25 111 ASN A N 1
ATOM 865 C CA . ASN A 1 111 ? 9.714 -9.013 4.630 1.00 93.25 111 ASN A CA 1
ATOM 866 C C . ASN A 1 111 ? 9.361 -9.432 6.065 1.00 93.25 111 ASN A C 1
ATOM 868 O O . ASN A 1 111 ? 9.935 -10.372 6.606 1.00 93.25 111 ASN A O 1
ATOM 872 N N . THR A 1 112 ? 8.452 -8.696 6.698 1.00 94.31 112 THR A N 1
ATOM 873 C CA . THR A 1 112 ? 7.982 -8.971 8.059 1.00 94.31 112 THR A CA 1
ATOM 874 C C . THR A 1 112 ? 6.471 -9.130 8.032 1.00 94.31 112 THR A C 1
ATOM 876 O O . THR A 1 112 ? 5.769 -8.191 7.638 1.00 94.31 112 THR A O 1
ATOM 879 N N . ALA A 1 113 ? 5.986 -10.302 8.447 1.00 94.12 113 ALA A N 1
ATOM 880 C CA . ALA A 1 113 ? 4.560 -10.599 8.556 1.00 94.12 113 ALA A CA 1
ATOM 881 C C . ALA A 1 113 ? 3.843 -9.583 9.459 1.00 94.12 113 ALA A C 1
ATOM 883 O O . ALA A 1 113 ? 4.455 -8.972 10.340 1.00 94.12 113 ALA A O 1
ATOM 884 N N . LYS A 1 114 ? 2.548 -9.362 9.211 1.00 94.88 114 LYS A N 1
ATOM 885 C CA . LYS A 1 114 ? 1.684 -8.427 9.954 1.00 94.88 114 LYS A CA 1
ATOM 886 C C . LYS A 1 114 ? 2.176 -6.969 9.968 1.00 94.88 114 LYS A C 1
ATOM 888 O O . LYS A 1 114 ? 1.696 -6.144 10.747 1.00 94.88 114 LYS A O 1
ATOM 893 N N . SER A 1 115 ? 3.141 -6.619 9.114 1.00 94.94 115 SER A N 1
ATOM 894 C CA . SER A 1 115 ? 3.671 -5.258 9.031 1.00 94.94 115 SER A CA 1
ATOM 895 C C . SER A 1 115 ? 2.708 -4.309 8.311 1.00 94.94 115 SER A C 1
ATOM 897 O O . SER A 1 115 ? 1.729 -4.709 7.688 1.00 94.94 115 SER A O 1
ATOM 899 N N . ARG A 1 116 ? 3.020 -3.010 8.347 1.00 95.12 116 ARG A N 1
ATOM 900 C CA . ARG A 1 116 ? 2.248 -1.960 7.660 1.00 95.12 116 ARG A CA 1
ATOM 901 C C . ARG A 1 116 ? 2.065 -2.224 6.163 1.00 95.12 116 ARG A C 1
ATOM 903 O O . ARG A 1 116 ? 1.027 -1.886 5.618 1.00 95.12 116 ARG A O 1
ATOM 910 N N . ILE A 1 117 ? 3.053 -2.836 5.509 1.00 96.25 117 ILE A N 1
ATOM 911 C CA . ILE A 1 117 ? 2.958 -3.204 4.089 1.00 96.25 117 ILE A CA 1
ATOM 912 C C . ILE A 1 117 ? 1.893 -4.290 3.898 1.00 96.25 117 ILE A C 1
ATOM 914 O O . ILE A 1 117 ? 1.076 -4.188 2.990 1.00 96.25 117 ILE A O 1
ATOM 918 N N . TYR A 1 118 ? 1.844 -5.278 4.794 1.00 96.81 118 TYR A N 1
ATOM 919 C CA . TYR A 1 118 ? 0.799 -6.301 4.782 1.00 96.81 118 TYR A CA 1
ATOM 920 C C . TYR A 1 118 ? -0.581 -5.745 5.156 1.00 96.81 118 TYR A C 1
ATOM 922 O O . TYR A 1 118 ? -1.584 -6.279 4.702 1.00 96.81 118 TYR A O 1
ATOM 930 N N . ALA A 1 119 ? -0.658 -4.641 5.907 1.00 96.88 119 ALA A N 1
ATOM 931 C CA . ALA A 1 119 ? -1.916 -3.916 6.090 1.00 96.88 119 ALA A CA 1
ATOM 932 C C . ALA A 1 119 ? -2.413 -3.294 4.772 1.00 96.88 119 ALA A C 1
ATOM 934 O O . ALA A 1 119 ? -3.595 -3.418 4.468 1.00 96.88 119 ALA A O 1
ATOM 935 N N . VAL A 1 120 ? -1.518 -2.704 3.961 1.00 97.19 120 VAL A N 1
ATOM 936 C CA . VAL A 1 120 ? -1.860 -2.244 2.598 1.00 97.19 120 VAL A CA 1
ATOM 937 C C . VAL A 1 120 ? -2.343 -3.423 1.751 1.00 97.19 120 VAL A C 1
ATOM 939 O O . VAL A 1 120 ? -3.390 -3.324 1.122 1.00 97.19 120 VAL A O 1
ATOM 942 N N . LEU A 1 121 ? -1.621 -4.550 1.769 1.00 96.75 121 LEU A N 1
ATOM 943 C CA . LEU A 1 121 ? -2.015 -5.761 1.040 1.00 96.75 121 LEU A CA 1
ATOM 944 C C . LEU A 1 121 ? -3.408 -6.250 1.453 1.00 96.75 121 LEU A C 1
ATOM 946 O O . LEU A 1 121 ? -4.228 -6.539 0.590 1.00 96.75 121 LEU A O 1
ATOM 950 N N . LYS A 1 122 ? -3.695 -6.297 2.754 1.00 96.62 122 LYS A N 1
ATOM 951 C CA . LYS A 1 122 ? -5.013 -6.684 3.260 1.00 96.62 122 LYS A CA 1
ATOM 952 C C . LYS A 1 122 ? -6.116 -5.754 2.749 1.00 96.62 122 LYS A C 1
ATOM 954 O O . LYS A 1 122 ? -7.135 -6.232 2.267 1.00 96.62 122 LYS A O 1
ATOM 959 N N . GLY A 1 123 ? -5.877 -4.442 2.786 1.00 95.62 123 GLY A N 1
ATOM 960 C CA . GLY A 1 123 ? -6.804 -3.453 2.233 1.00 95.62 123 GLY A CA 1
ATOM 961 C C . GLY A 1 123 ? -7.033 -3.625 0.730 1.00 95.62 123 GLY A C 1
ATOM 962 O O . GLY A 1 123 ? -8.153 -3.449 0.265 1.00 95.62 123 GLY A O 1
ATOM 963 N N . ILE A 1 124 ? -6.001 -4.024 -0.022 1.00 95.31 124 ILE A N 1
ATOM 964 C CA . ILE A 1 124 ? -6.123 -4.312 -1.457 1.00 95.31 124 ILE A CA 1
ATOM 965 C C . ILE A 1 124 ? -7.010 -5.531 -1.705 1.00 95.31 124 ILE A C 1
ATOM 967 O O . ILE A 1 124 ? -7.876 -5.490 -2.571 1.00 95.31 124 ILE A O 1
ATOM 971 N N . VAL A 1 125 ? -6.778 -6.612 -0.961 1.00 94.00 125 VAL A N 1
ATOM 972 C CA . VAL A 1 125 ? -7.502 -7.879 -1.127 1.00 94.00 125 VAL A CA 1
ATOM 973 C C . VAL A 1 125 ? -8.975 -7.707 -0.758 1.00 94.00 125 VAL A C 1
ATOM 975 O O . VAL A 1 125 ? -9.845 -8.076 -1.540 1.00 94.00 125 VAL A O 1
ATOM 978 N N . GLU A 1 126 ? -9.265 -7.091 0.389 1.00 93.19 126 GLU A N 1
ATOM 979 C CA . GLU A 1 126 ? -10.645 -6.870 0.840 1.00 93.19 126 GLU A CA 1
ATOM 980 C C . GLU A 1 126 ? -11.363 -5.802 0.002 1.00 93.19 126 GLU A C 1
ATOM 982 O O . GLU A 1 126 ? -12.503 -6.000 -0.413 1.00 93.19 126 GLU A O 1
ATOM 987 N N . GLY A 1 127 ? -10.693 -4.688 -0.311 1.00 88.00 127 GLY A N 1
ATOM 988 C CA . GLY A 1 127 ? -11.252 -3.620 -1.147 1.00 88.00 127 GLY A CA 1
ATOM 989 C C . GLY A 1 127 ? -11.430 -4.013 -2.616 1.00 88.00 127 GLY A C 1
ATOM 990 O O . GLY A 1 127 ? -12.243 -3.407 -3.320 1.00 88.00 127 GLY A O 1
ATOM 991 N N . GLY A 1 128 ? -10.667 -5.017 -3.057 1.00 83.50 128 GLY A N 1
ATOM 992 C CA . GLY A 1 128 ? -10.669 -5.577 -4.401 1.00 83.50 128 GLY A CA 1
ATOM 993 C C . GLY A 1 128 ? -11.841 -6.513 -4.695 1.00 83.50 128 GLY A C 1
ATOM 994 O O . GLY A 1 128 ? -12.071 -6.797 -5.866 1.00 83.50 128 GLY A O 1
ATOM 995 N N . SER A 1 129 ? -12.569 -6.976 -3.668 1.00 77.88 129 SER A N 1
ATOM 996 C CA . SER A 1 129 ? -13.780 -7.811 -3.786 1.00 77.88 129 SER A CA 1
ATOM 997 C C . SER A 1 129 ? -13.647 -8.915 -4.848 1.00 77.88 129 SER A C 1
ATOM 999 O O . SER A 1 129 ? -14.412 -8.947 -5.806 1.00 77.88 129 SER A O 1
ATOM 1001 N N . GLU A 1 130 ? -12.611 -9.754 -4.721 1.00 78.31 130 GLU A N 1
ATOM 1002 C CA . GLU A 1 130 ? -12.252 -10.870 -5.630 1.00 78.31 130 GLU A CA 1
ATOM 1003 C C . GLU A 1 130 ? -11.760 -10.481 -7.035 1.00 78.31 130 GLU A C 1
ATOM 1005 O O . GLU A 1 130 ? -11.015 -11.240 -7.655 1.00 78.31 130 GLU A O 1
ATOM 1010 N N . LYS A 1 131 ? -12.057 -9.264 -7.506 1.00 84.50 131 LYS A N 1
ATOM 1011 C CA . LYS A 1 131 ? -11.582 -8.743 -8.800 1.00 84.50 131 LYS A CA 1
ATOM 1012 C C . LYS A 1 131 ? -10.080 -8.495 -8.825 1.00 84.50 131 LYS A C 1
ATOM 1014 O O . LYS A 1 131 ? -9.492 -8.418 -9.898 1.00 84.50 131 LYS A O 1
ATOM 1019 N N . ILE A 1 132 ? -9.447 -8.339 -7.662 1.00 89.19 132 ILE A N 1
ATOM 1020 C CA . ILE A 1 13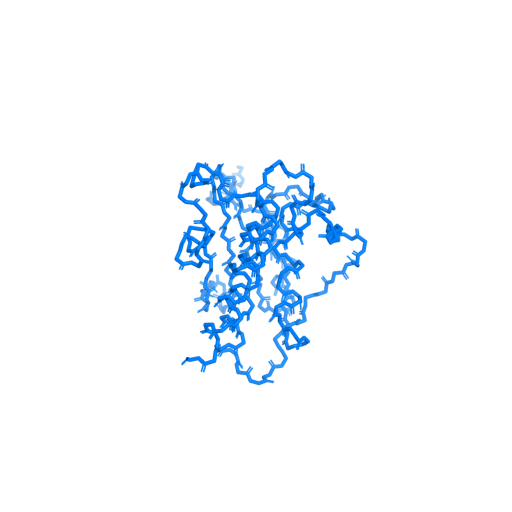2 ? -7.993 -8.200 -7.549 1.00 89.19 132 ILE A CA 1
ATOM 1021 C C . ILE A 1 132 ? -7.430 -9.423 -6.843 1.00 89.19 132 ILE A C 1
ATOM 1023 O O . ILE A 1 132 ? -7.672 -9.645 -5.657 1.00 89.19 132 ILE A O 1
ATOM 1027 N N . ILE A 1 133 ? -6.604 -10.177 -7.562 1.00 91.62 133 ILE A N 1
ATOM 1028 C CA . ILE A 1 133 ? -5.963 -11.381 -7.047 1.00 91.62 133 ILE A CA 1
ATOM 1029 C C . ILE A 1 133 ? -4.487 -11.074 -6.814 1.00 91.62 133 ILE A C 1
ATOM 1031 O O . ILE A 1 133 ? -3.698 -10.955 -7.754 1.00 91.62 133 ILE A O 1
ATOM 1035 N N . VAL A 1 134 ? -4.103 -10.979 -5.542 1.00 93.50 134 VAL A N 1
ATOM 1036 C CA . VAL A 1 134 ? -2.697 -10.894 -5.130 1.00 93.50 134 VAL A CA 1
ATOM 1037 C C . VAL A 1 134 ? -2.342 -12.163 -4.365 1.00 93.50 134 VAL A C 1
ATOM 1039 O O . VAL A 1 134 ? -2.872 -12.351 -3.273 1.00 93.50 134 VAL A O 1
ATOM 1042 N N . PRO A 1 135 ? -1.466 -13.044 -4.877 1.00 92.81 135 PRO A N 1
ATOM 1043 C CA . PRO A 1 135 ? -1.070 -14.251 -4.155 1.00 92.81 135 PRO A CA 1
ATOM 1044 C C . PRO A 1 135 ? -0.406 -13.914 -2.814 1.00 92.81 135 PRO A C 1
ATOM 1046 O O . PRO A 1 135 ? 0.591 -13.189 -2.772 1.00 92.81 135 PRO A O 1
ATOM 1049 N N . HIS A 1 136 ? -0.953 -14.431 -1.714 1.00 93.12 136 HIS A N 1
ATOM 1050 C CA . HIS A 1 136 ? -0.445 -14.190 -0.363 1.00 93.12 136 HIS A CA 1
ATOM 1051 C C . HIS A 1 136 ? -0.833 -15.321 0.597 1.00 93.12 136 HIS A C 1
ATOM 1053 O O . HIS A 1 136 ? -1.776 -16.068 0.352 1.00 93.12 136 HIS A O 1
ATOM 1059 N N . LYS A 1 137 ? -0.116 -15.430 1.722 1.00 94.31 137 LYS A N 1
ATOM 1060 C CA . LYS A 1 137 ? -0.496 -16.314 2.834 1.00 94.31 137 LYS A CA 1
ATOM 1061 C C . LYS A 1 137 ? -1.405 -15.556 3.798 1.00 94.31 137 LYS A C 1
ATOM 1063 O O . LYS A 1 137 ? -1.026 -14.468 4.232 1.00 94.31 137 LYS A O 1
ATOM 1068 N N . LYS A 1 138 ? -2.551 -16.121 4.186 1.00 92.00 138 LYS A N 1
ATOM 1069 C CA . LYS A 1 138 ? -3.491 -15.474 5.127 1.00 92.00 138 LYS A CA 1
ATOM 1070 C C . LYS A 1 138 ? -2.827 -15.117 6.466 1.00 92.00 138 LYS A C 1
ATOM 1072 O O . LYS A 1 138 ? -3.009 -14.014 6.962 1.00 92.00 138 LYS A O 1
ATOM 1077 N N . GLU A 1 139 ? -1.946 -15.982 6.966 1.00 94.12 139 GLU A N 1
ATOM 1078 C CA . GLU A 1 139 ? -1.150 -15.779 8.192 1.00 94.12 139 GLU A CA 1
ATOM 1079 C C . GLU A 1 139 ? -0.232 -14.546 8.154 1.00 94.12 139 GLU A C 1
ATOM 1081 O O . GLU A 1 139 ? 0.133 -13.990 9.190 1.00 94.12 139 GLU A O 1
ATOM 1086 N N . SER A 1 140 ? 0.168 -14.110 6.953 1.00 92.81 140 SER A N 1
ATOM 1087 C CA . SER A 1 140 ? 1.038 -12.942 6.794 1.00 92.81 140 SER A CA 1
ATOM 1088 C C . SER A 1 140 ? 0.299 -11.621 7.013 1.00 92.81 140 SER A C 1
ATOM 1090 O O . SER A 1 140 ? 0.941 -10.590 7.242 1.00 92.81 140 SER A O 1
ATOM 1092 N N . LEU A 1 141 ? -1.036 -11.639 6.960 1.00 95.31 141 LEU A N 1
ATOM 1093 C CA . LEU A 1 141 ? -1.868 -10.458 7.121 1.00 95.31 141 LEU A CA 1
ATOM 1094 C C . LEU A 1 141 ? -2.027 -10.092 8.605 1.00 95.31 141 LEU A C 1
ATOM 1096 O O . LEU A 1 141 ? -2.069 -10.966 9.469 1.00 95.31 141 LEU A O 1
ATOM 1100 N N . PRO A 1 142 ? -2.107 -8.792 8.932 1.00 95.12 142 PRO A N 1
ATOM 1101 C CA . PRO A 1 142 ? -2.385 -8.358 10.293 1.00 95.12 142 PRO A CA 1
ATOM 1102 C C . PRO A 1 142 ? -3.819 -8.700 10.715 1.00 95.12 142 PRO A C 1
ATOM 1104 O O . PRO A 1 142 ? -4.740 -8.702 9.895 1.00 95.12 142 PRO A O 1
ATOM 1107 N N . ASP A 1 143 ? -4.008 -8.898 12.018 1.00 94.88 143 ASP A N 1
ATOM 1108 C CA . ASP A 1 143 ? -5.311 -9.210 12.606 1.00 94.88 143 ASP A CA 1
ATOM 1109 C C . ASP A 1 143 ? -6.288 -8.027 12.460 1.00 94.88 143 ASP A C 1
ATOM 1111 O O . ASP A 1 143 ? -5.898 -6.854 12.512 1.00 94.88 143 ASP A O 1
ATOM 1115 N N . ASP A 1 144 ? -7.577 -8.325 12.304 1.00 93.06 144 ASP A N 1
ATOM 1116 C CA . ASP A 1 144 ? -8.656 -7.343 12.121 1.00 93.06 144 ASP A CA 1
ATOM 1117 C C . ASP A 1 144 ? -8.685 -6.260 13.203 1.00 93.06 144 ASP A C 1
ATOM 1119 O O . ASP A 1 144 ? -8.760 -5.067 12.902 1.00 93.06 144 ASP A O 1
ATOM 1123 N N . ASN A 1 145 ? -8.547 -6.663 14.467 1.00 92.31 145 ASN A N 1
ATOM 1124 C CA . ASN A 1 145 ? -8.553 -5.749 15.611 1.00 92.31 145 ASN A CA 1
ATOM 1125 C C . ASN A 1 145 ? -7.423 -4.716 15.507 1.00 92.31 145 ASN A C 1
ATOM 1127 O O . ASN A 1 145 ? -7.593 -3.537 15.828 1.00 92.31 145 ASN A O 1
ATOM 1131 N N . ARG A 1 146 ? -6.259 -5.127 14.989 1.00 91.81 146 ARG A N 1
ATOM 1132 C CA . ARG A 1 146 ? -5.134 -4.216 14.771 1.00 91.81 146 ARG A CA 1
ATOM 1133 C C . ARG A 1 146 ? -5.383 -3.260 13.617 1.00 91.81 146 ARG A C 1
ATOM 1135 O O . ARG A 1 146 ? -5.016 -2.092 13.723 1.00 91.81 146 ARG A O 1
ATOM 1142 N N . VAL A 1 147 ? -6.002 -3.741 12.546 1.00 92.94 147 VAL A N 1
ATOM 1143 C CA . VAL A 1 147 ? -6.335 -2.942 11.361 1.00 92.94 147 VAL A CA 1
ATOM 1144 C C . VAL A 1 147 ? -7.374 -1.876 11.682 1.00 92.94 147 VAL A C 1
ATOM 1146 O O . VAL A 1 147 ? -7.201 -0.738 11.266 1.00 92.94 147 VAL A O 1
ATOM 1149 N N . ARG A 1 148 ? -8.385 -2.205 12.491 1.00 91.62 148 ARG A N 1
ATOM 1150 C CA . ARG A 1 148 ? -9.394 -1.245 12.973 1.00 91.62 148 ARG A CA 1
ATOM 1151 C C . ARG A 1 148 ? -8.841 -0.244 13.993 1.00 91.62 148 ARG A C 1
ATOM 1153 O O . ARG A 1 148 ? -9.511 0.719 14.333 1.00 91.62 148 ARG A O 1
ATOM 1160 N N . GLY A 1 149 ? -7.613 -0.451 14.474 1.00 89.50 149 GLY A N 1
ATOM 1161 C CA . GLY A 1 149 ? -6.959 0.458 15.411 1.00 89.50 149 GLY A CA 1
ATOM 1162 C C . GLY A 1 149 ? -7.307 0.217 16.879 1.00 89.50 149 GLY A C 1
ATOM 1163 O O . GLY A 1 149 ? -7.054 1.103 17.679 1.00 89.50 149 GLY A O 1
ATOM 1164 N N . ALA A 1 150 ? -7.799 -0.967 17.266 1.00 89.44 150 ALA A N 1
ATOM 1165 C CA . ALA A 1 150 ? -8.180 -1.266 18.657 1.00 89.44 150 ALA A CA 1
ATOM 1166 C C . ALA A 1 150 ? -7.029 -1.152 19.676 1.00 89.44 150 ALA A C 1
ATOM 1168 O O . ALA A 1 150 ? -7.249 -0.932 20.856 1.00 89.44 150 ALA A O 1
ATOM 1169 N N . HIS A 1 151 ? -5.790 -1.278 19.204 1.00 86.56 151 HIS A N 1
ATOM 1170 C CA . HIS A 1 151 ? -4.572 -1.106 19.998 1.00 86.56 151 HIS A CA 1
ATOM 1171 C C . HIS A 1 151 ? -4.146 0.362 20.170 1.00 86.56 151 HIS A C 1
ATOM 1173 O O . HIS A 1 151 ? -3.161 0.641 20.851 1.00 86.56 151 HIS A O 1
ATOM 1179 N N . LEU A 1 152 ? -4.810 1.292 19.484 1.00 86.19 152 LEU A N 1
ATOM 1180 C CA . LEU A 1 152 ? -4.520 2.716 19.549 1.00 86.19 152 LEU A CA 1
ATOM 1181 C C . LEU A 1 152 ? -5.536 3.379 20.483 1.00 86.19 152 LEU A C 1
ATOM 1183 O O . LEU A 1 152 ? -6.708 3.015 20.494 1.00 86.19 152 LEU A O 1
ATOM 1187 N N . LYS A 1 153 ? -5.079 4.354 21.271 1.00 81.12 153 LYS A N 1
ATOM 1188 C CA . LYS A 1 153 ? -5.942 5.100 22.192 1.00 81.12 153 LYS A CA 1
ATOM 1189 C C . LYS A 1 153 ? -6.836 6.085 21.430 1.00 81.12 153 LYS A C 1
ATOM 1191 O O . LYS A 1 153 ? -6.413 6.656 20.426 1.00 81.12 153 LYS A O 1
ATOM 1196 N N . GLY A 1 154 ? -8.027 6.337 21.968 1.00 81.12 154 GLY A N 1
ATOM 1197 C CA . GLY A 1 154 ? -8.962 7.344 21.465 1.00 81.12 154 GLY A CA 1
ATOM 1198 C C . GLY A 1 154 ? -9.903 6.834 20.375 1.00 81.12 154 GLY A C 1
ATOM 1199 O O . GLY A 1 154 ? -10.024 5.634 20.135 1.00 81.12 154 GLY A O 1
ATOM 1200 N N . ASN A 1 155 ? -10.569 7.770 19.700 1.00 85.56 155 ASN A N 1
ATOM 1201 C CA . ASN A 1 155 ? -11.695 7.480 18.814 1.00 85.56 155 ASN A CA 1
ATOM 1202 C C . ASN A 1 155 ? -11.303 7.012 17.391 1.00 85.56 155 ASN A C 1
ATOM 1204 O O . ASN A 1 155 ? -11.899 7.375 16.378 1.00 85.56 155 ASN A O 1
ATOM 1208 N N . ILE A 1 156 ? -10.234 6.225 17.280 1.00 88.38 156 ILE A N 1
ATOM 1209 C CA . ILE A 1 156 ? -9.674 5.827 15.980 1.00 88.38 156 ILE A CA 1
ATOM 1210 C C . ILE A 1 1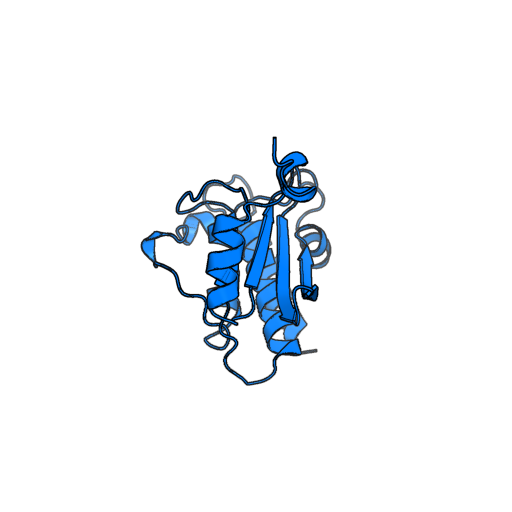56 ? -10.568 4.812 15.271 1.00 88.38 156 ILE A C 1
ATOM 1212 O O . ILE A 1 156 ? -10.604 4.790 14.043 1.00 88.38 156 ILE A O 1
ATOM 1216 N N . GLN A 1 157 ? -11.299 3.988 16.022 1.00 89.31 157 GLN A N 1
ATOM 1217 C CA . GLN A 1 157 ? -12.188 2.991 15.433 1.00 89.31 157 GLN A CA 1
ATOM 1218 C C . GLN A 1 157 ? -13.359 3.640 14.688 1.00 89.31 157 GLN A C 1
ATOM 1220 O O . GLN A 1 157 ? -13.683 3.198 13.587 1.00 89.31 157 GLN A O 1
ATOM 1225 N N . GLU A 1 158 ? -13.972 4.690 15.239 1.00 89.62 158 GLU A N 1
ATOM 1226 C CA . GLU A 1 158 ? -15.072 5.391 14.564 1.00 89.62 158 GLU A CA 1
ATOM 1227 C C . GLU A 1 158 ? -14.561 6.188 13.365 1.00 89.62 158 GLU A C 1
ATOM 1229 O O . GLU A 1 158 ? -15.135 6.102 12.282 1.00 89.62 158 GLU A O 1
ATOM 1234 N N . ILE A 1 159 ? -13.419 6.867 13.512 1.00 90.56 159 ILE A N 1
ATOM 1235 C CA . ILE A 1 159 ? -12.740 7.555 12.403 1.00 90.56 159 ILE A CA 1
ATOM 1236 C C . ILE A 1 159 ? -12.436 6.575 11.266 1.00 90.56 159 ILE A C 1
ATOM 1238 O O . ILE A 1 159 ? -12.679 6.875 10.099 1.00 90.56 159 ILE A O 1
ATOM 1242 N N . PHE A 1 160 ? -11.920 5.389 11.595 1.00 91.88 160 PHE A N 1
ATOM 1243 C CA . PHE A 1 160 ? -11.631 4.347 10.617 1.00 91.88 160 PHE A CA 1
ATOM 1244 C C . PHE A 1 160 ? -12.892 3.887 9.884 1.00 91.88 160 PHE A C 1
ATOM 1246 O O . PHE A 1 160 ? -12.859 3.773 8.660 1.00 91.88 160 PHE A O 1
ATOM 1253 N N . LYS A 1 161 ? -13.992 3.641 10.608 1.00 92.94 161 LYS A N 1
ATOM 1254 C CA . LYS A 1 161 ? -15.283 3.265 10.011 1.00 92.94 161 LYS A CA 1
ATOM 1255 C C . LYS A 1 161 ? -15.790 4.361 9.070 1.00 92.94 161 LYS A C 1
ATOM 1257 O O . LYS A 1 161 ? -16.043 4.080 7.904 1.00 92.94 161 LYS A O 1
ATOM 1262 N N . SER A 1 162 ? -15.811 5.612 9.532 1.00 93.50 162 SER A N 1
ATOM 1263 C CA . SER A 1 162 ? -16.239 6.770 8.736 1.00 93.50 162 SER A CA 1
ATOM 1264 C C . SER A 1 162 ? -15.411 6.936 7.457 1.00 93.50 162 SER A C 1
ATOM 1266 O O . SER A 1 162 ? -15.959 7.089 6.365 1.00 93.50 162 SER A O 1
ATOM 1268 N N . ALA A 1 163 ? -14.081 6.858 7.565 1.00 92.31 163 ALA A N 1
ATOM 1269 C CA . ALA A 1 163 ? -13.192 6.975 6.413 1.00 92.31 163 ALA A CA 1
ATOM 1270 C C . ALA A 1 163 ? -13.361 5.807 5.435 1.00 92.31 163 ALA A C 1
ATOM 1272 O O . ALA A 1 163 ? -13.356 6.012 4.221 1.00 92.31 163 ALA A O 1
ATOM 1273 N N . ARG A 1 164 ? -13.548 4.586 5.948 1.00 93.25 164 ARG A N 1
ATOM 1274 C CA . ARG A 1 164 ? -13.814 3.399 5.131 1.00 93.25 164 ARG A CA 1
ATOM 1275 C C . ARG A 1 164 ? -15.096 3.558 4.315 1.00 93.25 164 ARG A C 1
ATOM 1277 O O . ARG A 1 164 ? -15.048 3.370 3.106 1.00 93.25 164 ARG A O 1
ATOM 1284 N N . GLU A 1 165 ? -16.199 3.955 4.944 1.00 92.56 165 GLU A N 1
ATOM 1285 C CA . GLU A 1 165 ? -17.484 4.160 4.260 1.00 92.56 165 GLU A CA 1
ATOM 1286 C C . GLU A 1 165 ? -17.394 5.238 3.173 1.00 92.56 165 GLU A C 1
ATOM 1288 O O . GLU A 1 165 ? -17.953 5.088 2.087 1.00 92.56 165 GLU A O 1
ATOM 1293 N N . L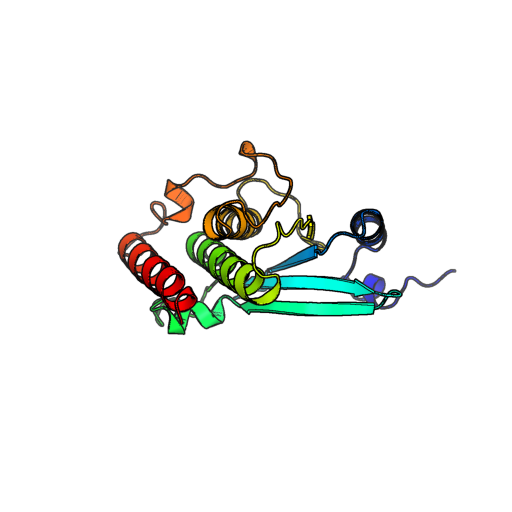YS A 1 166 ? -16.657 6.325 3.426 1.00 92.62 166 LYS A N 1
ATOM 1294 C CA . LYS A 1 166 ? -16.429 7.375 2.420 1.00 92.62 166 LYS A CA 1
ATOM 1295 C C . LYS A 1 166 ? -15.612 6.870 1.228 1.00 92.62 166 LYS A C 1
ATOM 1297 O O . LYS A 1 166 ? -15.908 7.253 0.099 1.00 92.62 166 LYS A O 1
ATOM 1302 N N . ILE A 1 167 ? -14.609 6.020 1.462 1.00 91.44 167 ILE A N 1
ATOM 1303 C CA . ILE A 1 167 ? -13.817 5.385 0.393 1.00 91.44 167 ILE A CA 1
ATOM 1304 C C . ILE A 1 167 ? -14.661 4.372 -0.390 1.00 91.44 167 ILE A C 1
ATOM 1306 O O . ILE A 1 167 ? -14.489 4.241 -1.598 1.00 91.44 167 ILE A O 1
ATOM 1310 N N . GLU A 1 168 ? -15.572 3.654 0.269 1.00 88.19 168 GLU A N 1
ATOM 1311 C CA . GLU A 1 168 ? -16.513 2.762 -0.416 1.00 88.19 168 GLU A CA 1
ATOM 1312 C C . GLU A 1 168 ? -17.437 3.562 -1.346 1.00 88.19 168 GLU A C 1
ATOM 1314 O O . GLU A 1 168 ? -17.521 3.242 -2.530 1.00 88.19 168 GLU A O 1
ATOM 1319 N N . LYS A 1 169 ? -18.018 4.664 -0.857 1.00 85.25 169 LYS A N 1
ATOM 1320 C CA . LYS A 1 169 ? -18.931 5.529 -1.626 1.00 85.25 169 LYS A CA 1
ATOM 1321 C C . LYS A 1 169 ? -18.262 6.302 -2.765 1.00 85.25 169 LYS A C 1
ATOM 1323 O O . LYS A 1 169 ? -18.930 6.651 -3.734 1.00 85.25 169 LYS A O 1
ATOM 1328 N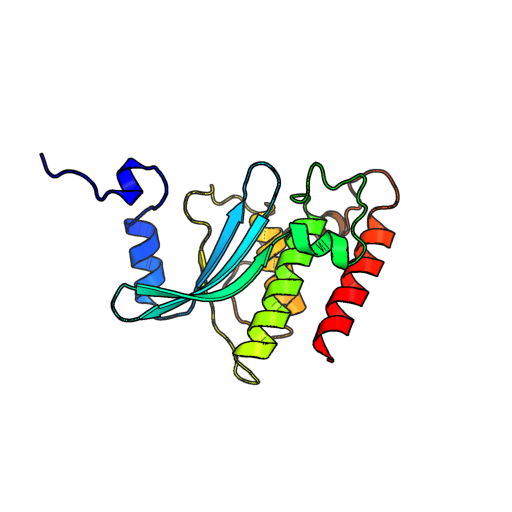 N . SER A 1 170 ? -16.965 6.605 -2.678 1.00 77.81 170 SER A N 1
ATOM 1329 C CA . SER A 1 170 ? -16.272 7.352 -3.741 1.00 77.81 170 SER A CA 1
ATOM 1330 C C . SER A 1 170 ? -16.068 6.547 -5.027 1.00 77.81 170 SER A C 1
ATOM 1332 O O . SER A 1 170 ? -15.695 7.126 -6.045 1.00 77.81 170 SER A O 1
ATOM 1334 N N . ALA A 1 171 ? -16.317 5.235 -4.995 1.00 58.03 171 ALA A N 1
ATOM 1335 C CA . ALA A 1 171 ? -16.199 4.351 -6.149 1.00 58.03 171 ALA A CA 1
ATOM 1336 C C . ALA A 1 171 ? -17.462 4.302 -7.029 1.00 58.03 171 ALA A C 1
ATOM 1338 O O . ALA A 1 171 ? -17.346 3.924 -8.194 1.00 58.03 171 ALA A O 1
ATOM 1339 N N . ASP A 1 172 ? -18.625 4.699 -6.500 1.00 53.47 172 ASP A N 1
ATOM 1340 C CA . ASP A 1 172 ? -19.913 4.658 -7.213 1.00 53.47 172 ASP A CA 1
ATOM 1341 C C . ASP A 1 172 ? -20.180 5.923 -8.062 1.00 53.47 172 ASP A C 1
ATOM 1343 O O . ASP A 1 172 ? -21.229 6.042 -8.693 1.00 53.47 172 ASP A O 1
ATOM 1347 N N . LYS A 1 173 ? -19.224 6.864 -8.094 1.00 37.28 173 LYS A N 1
ATOM 1348 C CA . LYS A 1 173 ? -19.202 8.053 -8.964 1.00 37.28 173 LYS A CA 1
ATOM 1349 C C . LYS A 1 173 ? -18.051 7.985 -9.979 1.00 37.28 173 LYS A C 1
ATOM 1351 O O . LYS A 1 173 ? -18.242 8.468 -11.110 1.00 37.28 173 LYS A O 1
#

Mean predicted aligned error: 4.79 Å

Sequence (173 aa):
MKIPKKRRRQGKTDYKARMSLLKGAKPRIVVRKTGRYVSAQYTKSNNAQDYVVCSAHSKELLDYGWPESMKGSLKSLPACYLTGMLIAKRIIKNEGKNNAVAVLDIGLARNTAKSRIYAVLKGIVEGGSEKIIVPHKKESLPDDNRVRGAHLKGNIQEIFKSAREKIEKSADK

Secondary structure (DSSP, 8-state):
--PPPHHHHTT---HHHHHHHHTT---EEEEEE-SS-EEEEEEEEETTEEEEEEEEEGGGGGTTT--GGGGGGTTSHHHHHHHHHHHHHHHHHHHTTS-EE-EEE-TTS---TTSHHHHHHHHHHHHTTTSEE----GGGSPPHHHHTTTTSSSTHHHHHHHHHHHHHHTT--

pLDDT: mean 90.29, std 7.96, range [37.28, 97.56]

Nearest PDB structures (foldseek):
  9e7f-assembly1_AO  TM=8.744E-01  e=9.416E-15  Pyrobaculum calidifontis JCM 11548
  3cc2-assembly1_N  TM=8.770E-01  e=7.928E-15  Haloarcula marismortui
  7ozs-assembly1_A  TM=8.867E-01  e=1.108E-13  Thermochaetoides thermophila DSM 1495
  8cq7-assembly1_m  TM=8.555E-01  e=1.303E-12  Candida albicans
  8q87-assembly1_BD  TM=8.177E-01  e=2.746E-12  Gallus gallus

Solvent-accessible surface area (backbone atoms only — not comparable to full-atom values): 9566 Å² total; per-residue (Å²): 131,89,79,73,59,70,51,48,74,69,73,70,49,55,66,69,62,49,50,62,54,54,73,68,77,47,36,31,38,40,41,47,78,57,98,40,36,34,38,40,30,40,32,42,76,57,96,94,41,79,44,74,78,46,69,30,46,27,73,58,41,48,82,39,59,44,59,73,91,48,65,78,50,30,56,40,44,36,45,24,18,54,34,16,24,53,34,23,45,50,47,43,70,72,63,47,94,53,72,46,56,33,42,83,37,55,73,82,57,81,92,54,70,47,31,52,69,31,21,19,51,47,17,25,44,64,49,20,70,74,37,34,45,60,90,75,60,76,83,38,39,49,57,68,58,54,41,48,26,72,86,50,85,74,72,45,48,60,43,47,50,54,26,48,54,47,57,59,58,63,67,84,113

Radius of gyration: 16.43 Å; Cα contacts (8 Å, |Δi|>4): 305; chains: 1; bounding box: 56×33×45 Å

Foldseek 3Di:
DDDDDPCVVVVFADPVVVVVQVVVQAWAFEWDDDPAKIKTFTWHDDPNDIDTQDIFILCCLVVLQDDPVSSRHCLALLSLLLSLLLVLLVCCVRVPQAQREYEYDDGPDDQQAQHSSLSSVNSNVVSNVRSYHYDDDPRSHHDPCRNCPVVPDDDSNVSSVSSNVSSVVVSVD